Protein AF-X0SKD0-F1 (afdb_monomer)

Foldseek 3Di:
DVVVVLVVVLVVDPCSVQWDWDWDDPDPPDIDIDID

Secondary structure (DSSP, 8-state):
-HHHHHHHHHTTSS-GGG--EEEEEEETTEEEEEE-

Sequence (36 aa):
MKELLEYMVKELVDSPDDVDIEEEEEDEKTIIFKLK

Mean predicted aligned error: 4.22 Å

Solvent-accessible surface area (backbone atoms only — not comparable to full-atom values): 2356 Å² total; per-residue (Å²): 108,68,68,58,53,50,53,55,49,35,76,74,45,98,60,44,89,66,63,44,77,48,80,44,78,78,50,105,87,40,76,46,77,47,79,86

Organism: NCBI:txid412755

Radius of gyration: 10.95 Å; Cα contacts (8 Å, |Δi|>4): 35; chains: 1; bounding box: 26×11×27 Å

Structure (mmCIF, N/CA/C/O backbone):
data_AF-X0SKD0-F1
#
_entry.id   AF-X0SKD0-F1
#
loop_
_atom_site.group_PDB
_atom_site.id
_atom_site.type_symbol
_atom_site.label_atom_id
_atom_site.label_alt_id
_atom_site.label_comp_id
_atom_site.label_asym_id
_atom_site.label_entity_id
_atom_site.label_seq_id
_atom_site.pdbx_PDB_ins_code
_atom_site.Cartn_x
_atom_site.Cartn_y
_atom_site.Cartn_z
_atom_site.occupancy
_atom_site.B_iso_or_equiv
_atom_site.auth_seq_id
_atom_site.auth_comp_id
_atom_site.auth_asym_id
_atom_site.auth_atom_id
_atom_site.pdbx_PDB_model_num
ATOM 1 N N . MET A 1 1 ? 2.785 3.629 6.970 1.00 72.31 1 MET A N 1
ATOM 2 C CA . MET A 1 1 ? 2.750 2.250 6.422 1.00 72.31 1 MET A CA 1
ATOM 3 C C . MET A 1 1 ? 2.479 2.254 4.927 1.00 72.31 1 MET A C 1
ATOM 5 O O . MET A 1 1 ? 3.258 1.634 4.221 1.00 72.31 1 MET A O 1
ATOM 9 N N . LYS A 1 2 ? 1.477 3.003 4.446 1.00 78.25 2 LYS A N 1
ATOM 10 C CA . LYS A 1 2 ? 1.229 3.225 3.012 1.00 78.25 2 LYS A CA 1
ATOM 11 C C . LYS A 1 2 ? 2.488 3.608 2.216 1.00 78.25 2 LYS A C 1
ATOM 13 O O . LYS A 1 2 ? 2.820 2.923 1.264 1.00 78.25 2 LYS A O 1
ATOM 18 N N . GLU A 1 3 ? 3.250 4.596 2.688 1.00 82.19 3 GLU A N 1
ATOM 19 C CA . GLU A 1 3 ? 4.500 5.046 2.038 1.00 82.19 3 GLU A CA 1
ATOM 20 C C . GLU A 1 3 ? 5.572 3.946 1.920 1.00 82.19 3 GLU A C 1
ATOM 22 O O . GLU A 1 3 ? 6.291 3.870 0.930 1.00 82.19 3 GLU A O 1
ATOM 27 N N . LEU A 1 4 ? 5.672 3.067 2.922 1.00 87.00 4 LEU A N 1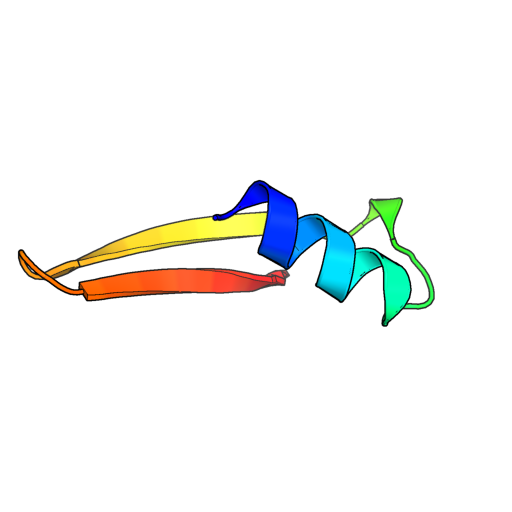
ATOM 28 C CA . LEU A 1 4 ? 6.592 1.924 2.898 1.00 87.00 4 LEU A CA 1
ATOM 29 C C . LEU A 1 4 ? 6.142 0.878 1.874 1.00 87.00 4 LEU A C 1
ATOM 31 O O . LEU A 1 4 ? 6.977 0.328 1.163 1.00 87.00 4 LEU A O 1
ATOM 35 N N . LEU A 1 5 ? 4.833 0.626 1.791 1.00 85.44 5 LEU A N 1
ATOM 36 C CA . LEU A 1 5 ? 4.250 -0.286 0.810 1.00 85.44 5 LEU A CA 1
ATOM 37 C C . LEU A 1 5 ? 4.461 0.241 -0.615 1.00 85.44 5 LEU A C 1
ATOM 39 O O . LEU A 1 5 ? 4.880 -0.505 -1.490 1.00 85.44 5 LEU A O 1
ATOM 43 N N . GLU A 1 6 ? 4.232 1.538 -0.817 1.00 85.19 6 GLU A N 1
ATOM 44 C CA . GLU A 1 6 ? 4.443 2.224 -2.089 1.00 85.19 6 GLU A CA 1
ATOM 45 C C . GLU A 1 6 ? 5.901 2.146 -2.532 1.00 85.19 6 GLU A C 1
ATOM 47 O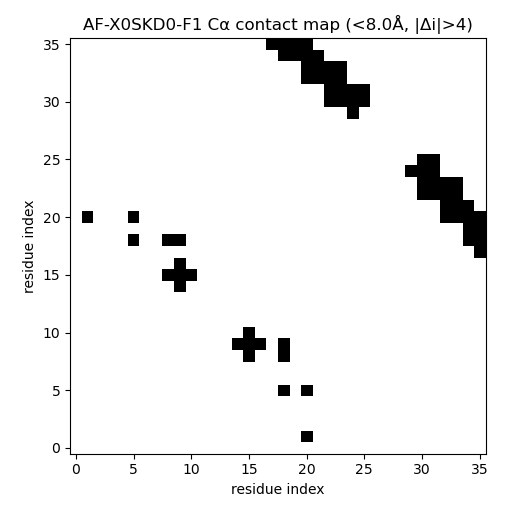 O . GL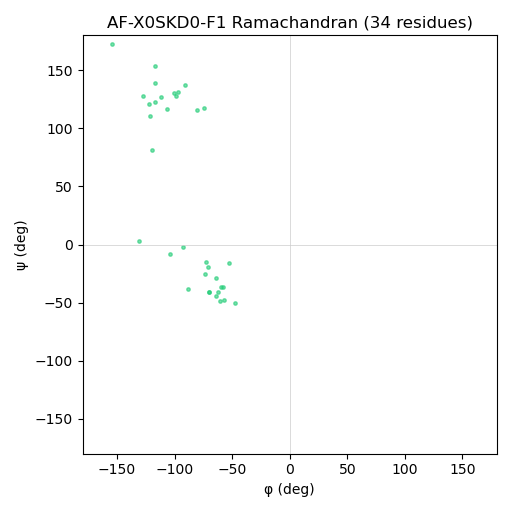U A 1 6 ? 6.180 1.745 -3.658 1.00 85.19 6 GLU A O 1
ATOM 52 N N . TYR A 1 7 ? 6.836 2.450 -1.628 1.00 89.62 7 TYR A N 1
ATOM 53 C CA . TYR A 1 7 ? 8.263 2.328 -1.904 1.00 89.62 7 TYR A CA 1
ATOM 54 C C . TYR A 1 7 ? 8.639 0.900 -2.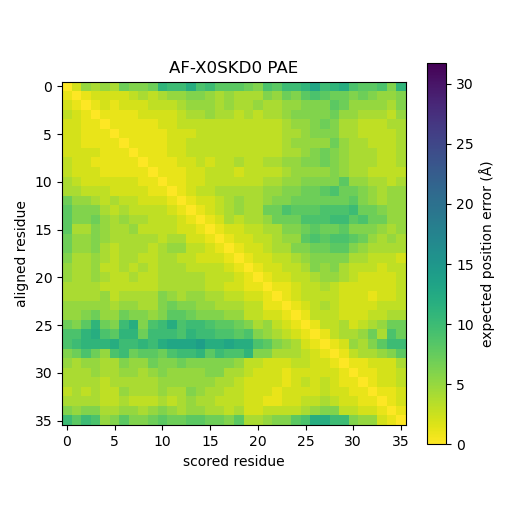318 1.00 89.62 7 TYR A C 1
ATOM 56 O O . TYR A 1 7 ? 9.290 0.704 -3.337 1.00 89.62 7 TYR A O 1
ATOM 64 N N . MET A 1 8 ? 8.175 -0.111 -1.577 1.00 87.62 8 MET A N 1
ATOM 65 C CA . MET A 1 8 ? 8.451 -1.511 -1.908 1.00 87.62 8 MET A CA 1
ATOM 66 C C . MET A 1 8 ? 7.877 -1.922 -3.265 1.00 87.62 8 MET A C 1
ATOM 68 O O . MET A 1 8 ? 8.526 -2.658 -3.997 1.00 87.62 8 MET A O 1
ATOM 72 N N . VAL A 1 9 ? 6.667 -1.475 -3.601 1.00 87.25 9 VAL A N 1
ATOM 73 C CA . VAL A 1 9 ? 6.007 -1.829 -4.864 1.00 87.25 9 VAL A CA 1
ATOM 74 C C . VAL A 1 9 ? 6.699 -1.153 -6.041 1.00 87.25 9 VAL A C 1
ATOM 76 O O . VAL A 1 9 ? 6.936 -1.814 -7.045 1.00 87.25 9 VAL A O 1
ATOM 79 N N . LYS A 1 10 ? 7.095 0.117 -5.897 1.00 89.06 10 LYS A N 1
ATOM 80 C CA . LYS A 1 10 ? 7.850 0.861 -6.915 1.00 89.06 10 LYS A CA 1
ATOM 81 C C . LYS A 1 10 ? 9.176 0.191 -7.276 1.00 89.06 10 LYS A C 1
ATOM 83 O O . LYS A 1 10 ? 9.541 0.172 -8.441 1.00 89.06 10 LYS A O 1
ATOM 88 N N . GLU A 1 11 ? 9.857 -0.420 -6.310 1.00 89.75 11 GLU A N 1
ATOM 89 C CA . GLU A 1 11 ? 11.094 -1.179 -6.561 1.00 89.75 11 GLU A CA 1
ATOM 90 C C . GLU A 1 11 ? 10.856 -2.534 -7.264 1.00 89.75 11 GLU A C 1
ATOM 92 O O . GLU A 1 11 ? 11.801 -3.153 -7.750 1.00 89.75 11 GLU A O 1
ATOM 97 N N . LEU A 1 12 ? 9.613 -3.028 -7.302 1.00 88.00 12 LEU A N 1
ATOM 98 C CA . LEU A 1 12 ? 9.253 -4.341 -7.852 1.00 88.00 12 LEU A CA 1
ATOM 99 C C . LEU A 1 12 ? 8.581 -4.276 -9.233 1.00 88.00 12 LEU A C 1
ATOM 101 O O . LEU A 1 12 ? 8.373 -5.329 -9.839 1.00 88.00 12 LEU A O 1
ATOM 105 N N . VAL A 1 13 ? 8.230 -3.084 -9.722 1.00 86.81 13 VAL A N 1
ATOM 106 C CA . VAL A 1 13 ? 7.551 -2.879 -11.012 1.00 86.81 13 VAL A CA 1
ATOM 107 C C . VAL A 1 13 ? 8.411 -2.077 -11.987 1.00 86.81 13 VAL A C 1
ATOM 109 O O . VAL A 1 13 ? 9.231 -1.258 -11.585 1.00 86.81 13 VAL A O 1
ATOM 112 N N . ASP A 1 14 ? 8.190 -2.282 -13.286 1.00 87.12 14 ASP A N 1
ATOM 113 C CA . ASP A 1 14 ? 8.967 -1.616 -14.343 1.00 87.12 14 ASP A CA 1
ATOM 114 C C . ASP A 1 14 ? 8.609 -0.126 -14.518 1.00 87.12 14 ASP A C 1
ATOM 116 O O . ASP A 1 14 ? 9.439 0.662 -14.973 1.00 87.12 14 ASP A O 1
ATOM 120 N N . SER A 1 15 ? 7.386 0.261 -14.138 1.00 86.44 15 SER A N 1
ATOM 121 C CA . SER A 1 15 ? 6.874 1.637 -14.195 1.00 86.44 15 SER A CA 1
ATOM 122 C C . SER A 1 15 ? 6.484 2.121 -12.794 1.00 86.44 15 SER A C 1
ATOM 124 O O . SER A 1 15 ? 5.307 2.080 -12.435 1.00 86.44 15 SER A O 1
ATOM 126 N N . PRO A 1 16 ? 7.446 2.571 -11.969 1.00 83.75 16 PRO A N 1
ATOM 127 C CA . PRO A 1 16 ? 7.163 3.004 -10.602 1.00 83.75 16 PRO A CA 1
ATOM 128 C C . PRO A 1 16 ? 6.257 4.239 -10.535 1.00 83.75 16 PRO A C 1
ATOM 130 O O . PRO A 1 16 ? 5.521 4.402 -9.566 1.00 83.75 16 PRO A O 1
ATOM 133 N N . ASP A 1 17 ? 6.287 5.104 -11.549 1.00 85.69 17 ASP A N 1
ATOM 134 C CA . ASP A 1 17 ? 5.503 6.344 -11.572 1.00 85.69 17 ASP A CA 1
ATOM 135 C C . ASP A 1 17 ? 3.991 6.109 -11.747 1.00 85.69 17 ASP A C 1
ATOM 137 O O . ASP A 1 17 ? 3.200 6.982 -11.398 1.00 85.69 17 ASP A O 1
ATOM 141 N N . ASP A 1 18 ? 3.596 4.928 -12.235 1.00 84.94 18 ASP A N 1
ATOM 142 C CA . ASP A 1 18 ? 2.197 4.559 -12.490 1.00 84.94 18 ASP A CA 1
ATOM 143 C C . ASP A 1 18 ? 1.535 3.839 -11.300 1.00 84.94 18 ASP A C 1
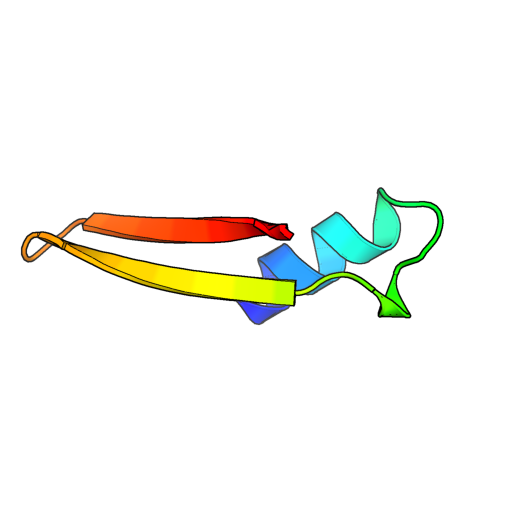ATOM 145 O O . ASP A 1 18 ? 0.353 3.510 -11.367 1.00 84.94 18 ASP A O 1
ATOM 149 N N . VAL A 1 19 ? 2.276 3.592 -10.212 1.00 85.19 19 VAL A N 1
ATOM 150 C CA . VAL A 1 19 ? 1.761 2.890 -9.028 1.00 85.19 19 VAL A CA 1
ATOM 151 C C . VAL A 1 19 ? 0.848 3.811 -8.226 1.00 85.19 19 VAL A C 1
ATOM 153 O O . VAL A 1 19 ? 1.316 4.792 -7.642 1.00 85.19 19 VAL A O 1
ATOM 156 N N . ASP A 1 20 ? -0.426 3.438 -8.113 1.00 86.56 20 ASP A N 1
ATOM 157 C CA . ASP A 1 20 ? -1.390 4.105 -7.235 1.00 86.56 20 ASP A CA 1
ATOM 158 C C . ASP A 1 20 ? -1.908 3.152 -6.150 1.00 86.56 20 ASP 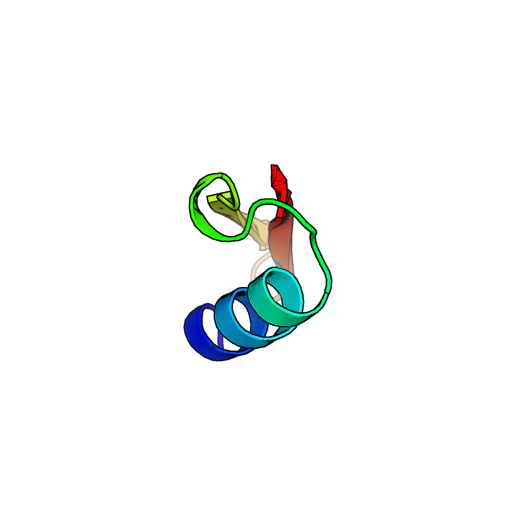A C 1
ATOM 160 O O . ASP A 1 20 ? -2.175 1.973 -6.398 1.00 86.56 20 ASP A O 1
ATOM 164 N N . ILE A 1 21 ? -2.035 3.662 -4.921 1.00 87.94 21 ILE A N 1
ATOM 165 C CA . ILE A 1 21 ? -2.510 2.886 -3.769 1.00 87.94 21 ILE A CA 1
ATOM 166 C C . ILE A 1 21 ? -3.760 3.543 -3.194 1.00 87.94 21 ILE A C 1
ATOM 168 O O . ILE A 1 21 ? -3.696 4.588 -2.534 1.00 87.94 21 ILE A O 1
ATOM 172 N N . GLU A 1 22 ? -4.890 2.868 -3.364 1.00 90.25 22 GLU A N 1
ATOM 173 C CA . GLU A 1 22 ? -6.164 3.220 -2.745 1.00 90.25 22 GLU A CA 1
ATOM 174 C C . GLU A 1 22 ? -6.309 2.506 -1.397 1.00 90.25 22 GLU A C 1
ATOM 176 O O . GLU A 1 22 ? -5.976 1.329 -1.258 1.00 90.25 22 GLU A O 1
ATOM 181 N N . GLU A 1 23 ? -6.796 3.233 -0.394 1.00 89.44 23 GLU A N 1
ATOM 182 C CA . GLU A 1 23 ? -7.042 2.720 0.954 1.00 89.44 23 GLU A CA 1
ATOM 183 C C . GLU A 1 23 ? -8.551 2.692 1.200 1.00 89.44 23 GLU A C 1
ATOM 185 O O . GLU A 1 23 ? -9.231 3.701 1.011 1.00 89.44 23 GLU A O 1
ATOM 190 N N . GLU A 1 24 ? -9.070 1.536 1.602 1.00 90.94 24 GLU A N 1
ATOM 191 C CA . GLU A 1 24 ? -10.478 1.331 1.934 1.00 90.94 24 GLU A CA 1
ATOM 192 C C . GLU A 1 24 ? -10.591 0.697 3.325 1.00 90.94 24 GLU A C 1
ATOM 194 O O . GLU A 1 24 ? -9.978 -0.335 3.601 1.00 90.94 24 GLU A O 1
ATOM 199 N N . GLU A 1 25 ? -11.389 1.304 4.204 1.00 89.88 25 GLU A N 1
ATOM 200 C CA . GLU A 1 25 ? -11.777 0.687 5.474 1.00 89.88 25 GLU A CA 1
ATOM 201 C C . GLU A 1 25 ? -12.918 -0.301 5.214 1.00 89.88 25 GLU A C 1
ATOM 203 O O . GLU A 1 25 ? -14.002 0.089 4.777 1.00 89.88 25 GLU A O 1
ATOM 208 N N . GLU A 1 26 ? -12.661 -1.588 5.454 1.00 83.81 26 GLU A N 1
ATOM 209 C CA . GLU A 1 26 ? -13.665 -2.648 5.297 1.00 83.81 26 GLU A CA 1
ATOM 210 C C . GLU A 1 26 ? -14.471 -2.838 6.592 1.00 83.81 26 GLU A C 1
ATOM 212 O O . GLU A 1 26 ? -15.682 -3.013 6.536 1.00 83.81 26 GLU A O 1
ATOM 217 N N . ASP A 1 27 ? -13.810 -2.737 7.752 1.00 91.00 27 ASP A N 1
ATOM 218 C CA . ASP A 1 27 ? -14.390 -2.878 9.096 1.00 91.00 27 ASP A CA 1
ATOM 219 C C . ASP A 1 27 ? -13.551 -2.093 10.130 1.00 91.00 27 ASP A C 1
ATOM 221 O O . ASP A 1 27 ? -12.435 -1.669 9.835 1.00 91.00 27 ASP A O 1
ATOM 225 N N . GLU A 1 28 ? -14.012 -1.983 11.388 1.00 82.75 28 GLU A N 1
ATOM 226 C CA . GLU A 1 28 ? -13.344 -1.236 12.485 1.00 82.75 28 GLU A CA 1
ATOM 227 C C . GLU A 1 28 ? -11.863 -1.603 12.740 1.00 82.75 28 GLU A C 1
ATOM 229 O O . GLU A 1 28 ? -11.154 -0.893 13.456 1.00 82.75 28 GLU A O 1
ATOM 234 N N . LYS A 1 29 ? -11.390 -2.740 12.219 1.00 91.06 29 LYS A N 1
ATOM 235 C CA . LYS A 1 29 ? -10.008 -3.222 12.381 1.00 91.06 29 LYS A CA 1
ATOM 236 C C . LYS A 1 29 ? -9.339 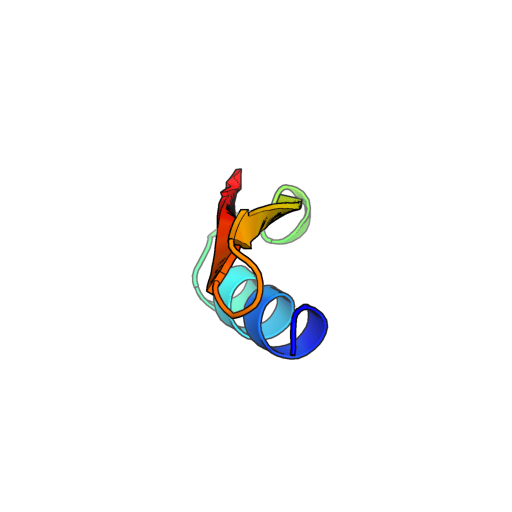-3.640 11.073 1.00 91.06 29 LYS A C 1
ATOM 238 O O . LYS A 1 29 ? -8.205 -4.119 11.126 1.00 91.06 29 LYS A O 1
ATOM 243 N N . THR A 1 30 ? -10.010 -3.478 9.934 1.00 90.94 30 THR A N 1
ATOM 244 C CA . THR A 1 30 ? -9.534 -3.993 8.6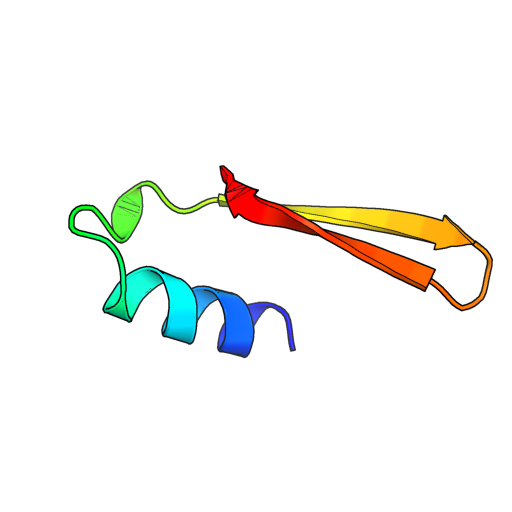46 1.00 90.94 30 THR A CA 1
ATOM 245 C C . THR A 1 30 ? -9.402 -2.861 7.645 1.00 90.94 30 THR A C 1
ATOM 247 O O . THR A 1 30 ? -10.376 -2.190 7.313 1.00 90.94 30 THR A O 1
ATOM 250 N N . ILE A 1 31 ? -8.180 -2.688 7.147 1.00 89.31 31 ILE A N 1
ATOM 251 C CA . ILE A 1 31 ? -7.836 -1.718 6.112 1.00 89.31 31 ILE A CA 1
ATOM 252 C C . ILE A 1 31 ? -7.335 -2.501 4.901 1.00 89.31 31 ILE A C 1
ATOM 254 O O . ILE A 1 31 ? -6.383 -3.280 5.010 1.00 89.31 31 ILE A O 1
ATOM 258 N N . ILE A 1 32 ? -7.978 -2.301 3.756 1.00 89.88 32 ILE A N 1
ATOM 259 C CA . ILE A 1 32 ? -7.586 -2.871 2.472 1.00 89.88 32 ILE A CA 1
ATOM 260 C C . ILE A 1 32 ? -6.781 -1.828 1.701 1.00 89.88 32 ILE A C 1
ATOM 262 O O . ILE A 1 32 ? -7.217 -0.694 1.524 1.00 89.88 32 ILE A O 1
ATOM 266 N N . PHE A 1 33 ? -5.629 -2.248 1.178 1.00 87.56 33 PHE A N 1
ATOM 267 C CA . PHE A 1 33 ? -4.843 -1.467 0.225 1.00 87.56 33 PHE A CA 1
ATOM 268 C C . PHE A 1 33 ? -4.981 -2.086 -1.167 1.00 87.56 33 PHE A C 1
ATOM 270 O O . PHE A 1 33 ? -4.579 -3.232 -1.382 1.00 87.56 33 PHE A O 1
ATOM 277 N N . LYS A 1 34 ? -5.558 -1.342 -2.110 1.00 86.94 34 LYS A N 1
ATOM 278 C CA . LYS A 1 34 ? -5.676 -1.736 -3.518 1.00 86.94 34 LYS A CA 1
ATOM 279 C C . LYS A 1 34 ? -4.568 -1.070 -4.320 1.00 86.94 34 LYS A C 1
ATOM 281 O O . LYS A 1 34 ? -4.415 0.144 -4.253 1.00 86.94 34 LYS A O 1
ATOM 286 N N . LEU A 1 35 ? -3.824 -1.873 -5.072 1.00 83.56 35 LEU A N 1
ATOM 287 C CA . LEU A 1 35 ? -2.766 -1.411 -5.969 1.00 83.56 35 LEU A CA 1
ATOM 288 C C . LEU A 1 35 ? -3.304 -1.387 -7.402 1.00 83.56 35 LEU A C 1
ATOM 290 O O . LEU A 1 35 ? -3.904 -2.378 -7.832 1.00 83.56 35 LEU A O 1
ATOM 294 N N . LYS A 1 36 ? -3.112 -0.272 -8.105 1.00 76.62 36 LYS A N 1
ATOM 295 C CA . LYS A 1 36 ? -3.433 -0.107 -9.528 1.00 76.62 36 LYS A CA 1
ATOM 296 C C . LYS A 1 36 ? -2.174 0.123 -10.345 1.00 76.62 36 LYS A C 1
ATOM 298 O O . LYS A 1 36 ? -1.238 0.746 -9.797 1.00 76.62 36 LYS A O 1
#

pLDDT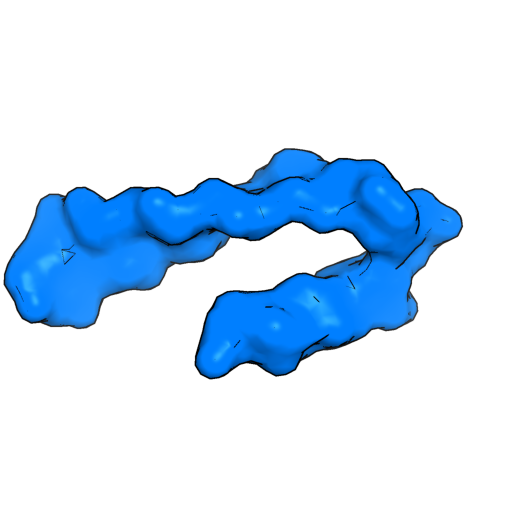: mean 86.39, std 4.08, range [72.31, 91.06]